Protein AF-A0A2I0NWB6-F1 (afdb_monomer_lite)

Radius of gyration: 17.42 Å; chains: 1; bounding box: 38×35×43 Å

Sequence (141 aa):
KVPERPGAVHPDAQPLDAIILKCLEKNPKQRYQSVVELQKDLATYLKANYSDSLKESIRINDLHRSAYYCGDLVLICMKAGDLTAAYKYAVDLARYPAGDVRAQATELAEQIKLRIEMGAHELPDELVQKAEVVVHQVRVR

Secondary structure (DSSP, 8-state):
-PPPPHHHH-GGGGGGHHHHHHHH-SSGGGS-SSHHHHHHHHHHHHHHHHHHHHHHHHHTT-HHHHHHHHHHHHHHHHHTT-HHHHHHHHHHHTTS--THHHHHHHHHHHHHHHHHHTT-SS--HHHHHHHHHHHHHHH--

pLDDT: mean 92.79, std 5.22, range [65.0, 97.56]

Foldseek 3Di:
DQDDFPCVVPVVCNLCRVLVSLCVPPDPVSHPPDPLSSLLSVLVSLLVVLVVQLVVCVVVVVLLSNLLSLLVQLLSCQSNLVLVSNLVSLVVNLVRDDDPLNVLSVVLSVVSVVCVVVVNSHDDPVSSVSSVVSSVVSNVD

Structure (mmCIF, N/CA/C/O backbone):
data_AF-A0A2I0NWB6-F1
#
_entry.id   AF-A0A2I0NWB6-F1
#
loop_
_atom_site.group_PDB
_atom_site.id
_atom_site.type_symbol
_atom_site.label_atom_id
_atom_site.label_alt_id
_atom_site.label_comp_id
_atom_site.label_asym_id
_atom_site.label_entity_id
_atom_site.label_seq_id
_atom_site.pdbx_PDB_ins_code
_atom_site.Cartn_x
_atom_site.Cartn_y
_atom_site.Cartn_z
_atom_site.occupancy
_atom_site.B_iso_or_equiv
_atom_site.auth_seq_id
_atom_site.auth_comp_id
_atom_site.auth_asym_id
_atom_site.auth_atom_id
_atom_site.pdbx_PDB_model_num
ATOM 1 N N . LYS A 1 1 ? 20.713 -4.937 -28.591 1.00 72.75 1 LYS A N 1
ATOM 2 C CA . LYS A 1 1 ? 21.340 -3.910 -27.724 1.00 72.75 1 LYS A CA 1
ATOM 3 C C . LYS A 1 1 ? 20.775 -4.063 -26.314 1.00 72.75 1 LYS A C 1
ATOM 5 O O . LYS A 1 1 ? 19.556 -4.186 -26.199 1.00 72.75 1 LYS A O 1
ATOM 10 N N . VAL A 1 2 ? 21.639 -4.141 -25.299 1.00 76.56 2 VAL A N 1
ATOM 11 C CA . VAL A 1 2 ? 21.233 -4.150 -23.882 1.00 76.56 2 VAL A CA 1
ATOM 12 C C . VAL A 1 2 ? 20.724 -2.744 -23.542 1.00 76.56 2 VAL A C 1
ATOM 14 O O . VAL A 1 2 ? 21.375 -1.783 -23.961 1.00 76.56 2 VAL A O 1
ATOM 17 N N . PRO A 1 3 ? 19.549 -2.599 -22.907 1.00 82.69 3 PRO A N 1
ATOM 18 C CA . PRO A 1 3 ? 19.068 -1.292 -22.481 1.00 82.69 3 PRO A CA 1
ATOM 19 C C . PRO A 1 3 ? 20.034 -0.680 -21.460 1.00 82.69 3 PRO A C 1
ATOM 21 O O . PRO A 1 3 ? 20.583 -1.380 -20.610 1.00 82.69 3 PRO A O 1
ATOM 24 N N . GLU A 1 4 ? 20.254 0.625 -21.575 1.00 88.38 4 GLU A N 1
ATOM 25 C CA . GLU A 1 4 ? 20.988 1.386 -20.568 1.00 88.38 4 GLU A CA 1
ATOM 26 C C . GLU A 1 4 ? 20.199 1.409 -19.252 1.00 88.38 4 GLU A C 1
ATOM 28 O O . GLU A 1 4 ? 18.968 1.315 -19.254 1.00 88.38 4 GLU A O 1
ATOM 33 N N . ARG A 1 5 ? 20.906 1.490 -18.120 1.00 91.69 5 ARG A N 1
ATOM 34 C CA . ARG A 1 5 ? 20.258 1.551 -16.807 1.00 91.69 5 ARG A CA 1
ATOM 35 C C . ARG A 1 5 ? 19.527 2.888 -16.655 1.00 91.69 5 ARG A C 1
ATOM 37 O O . ARG A 1 5 ? 20.152 3.916 -16.909 1.00 91.69 5 ARG A O 1
ATOM 44 N N . PRO A 1 6 ? 18.262 2.908 -16.203 1.00 90.69 6 PRO A N 1
ATOM 45 C CA . PRO A 1 6 ? 17.535 4.153 -15.958 1.00 90.69 6 PRO A CA 1
ATOM 46 C C . PRO A 1 6 ? 18.304 5.133 -15.068 1.00 90.69 6 PRO A C 1
ATOM 48 O O . PRO A 1 6 ? 18.424 6.298 -15.432 1.00 90.69 6 PRO A O 1
ATOM 51 N N . GLY A 1 7 ? 18.919 4.652 -13.986 1.00 92.56 7 GLY A N 1
ATOM 52 C CA . GLY A 1 7 ? 19.764 5.430 -13.078 1.00 92.56 7 GLY A CA 1
ATOM 53 C C . GLY A 1 7 ? 20.993 6.072 -13.730 1.00 92.56 7 GLY A C 1
ATOM 54 O O . GLY A 1 7 ? 21.485 7.083 -13.240 1.00 92.56 7 GLY A O 1
ATOM 55 N N . ALA A 1 8 ? 21.482 5.523 -14.849 1.00 91.62 8 ALA A N 1
ATOM 56 C CA . ALA A 1 8 ? 22.578 6.122 -15.616 1.00 91.62 8 ALA A CA 1
ATOM 57 C C . ALA A 1 8 ? 22.115 7.317 -16.467 1.00 91.62 8 ALA A C 1
ATOM 59 O O . ALA A 1 8 ? 22.911 8.206 -16.755 1.00 91.62 8 ALA A O 1
ATOM 60 N N . VAL A 1 9 ? 20.831 7.351 -16.840 1.00 90.38 9 VAL A N 1
ATOM 61 C CA . VAL A 1 9 ? 20.213 8.456 -17.589 1.00 90.38 9 VAL A CA 1
ATOM 62 C C . VAL A 1 9 ? 19.627 9.500 -16.634 1.00 90.38 9 VAL A C 1
ATOM 64 O O . VAL A 1 9 ? 19.751 10.699 -16.873 1.00 90.38 9 VAL A O 1
ATOM 67 N N . HIS A 1 10 ? 18.998 9.050 -15.546 1.00 91.31 10 HIS A N 1
ATOM 68 C CA . HIS A 1 10 ? 18.392 9.889 -14.518 1.00 91.31 10 HIS A CA 1
ATOM 69 C C . HIS A 1 10 ? 18.659 9.295 -13.122 1.00 91.31 10 HIS A C 1
ATOM 71 O O . HIS A 1 10 ? 18.040 8.285 -12.781 1.00 91.31 10 HIS A O 1
ATOM 77 N N . PRO A 1 11 ? 19.524 9.906 -12.287 1.00 91.94 11 PRO A N 1
ATOM 78 C CA . PRO A 1 11 ? 19.935 9.340 -10.996 1.00 91.94 11 PRO A CA 1
ATOM 79 C C . PRO A 1 11 ? 18.773 8.949 -10.074 1.00 91.94 11 PRO A C 1
ATOM 81 O O . PRO A 1 11 ? 18.791 7.867 -9.492 1.00 91.94 11 PRO A O 1
ATOM 84 N N . ASP A 1 12 ? 17.709 9.756 -10.019 1.00 88.75 12 ASP A N 1
ATOM 85 C CA . ASP A 1 12 ? 16.546 9.474 -9.158 1.00 88.75 12 ASP A CA 1
ATOM 86 C C . ASP A 1 12 ? 15.762 8.216 -9.573 1.00 88.75 12 ASP A C 1
ATOM 88 O O . ASP A 1 12 ? 14.964 7.694 -8.797 1.00 88.75 12 ASP A O 1
ATOM 92 N N . ALA A 1 13 ? 15.986 7.701 -10.788 1.00 89.69 13 ALA A N 1
ATOM 93 C CA . ALA A 1 13 ? 15.381 6.459 -11.257 1.00 89.69 13 ALA A CA 1
ATOM 94 C C . ALA A 1 13 ? 16.154 5.211 -10.803 1.00 89.69 13 ALA A C 1
ATOM 96 O O . ALA A 1 13 ? 15.635 4.104 -10.943 1.00 89.69 13 ALA A O 1
ATOM 97 N N . GLN A 1 14 ? 17.356 5.362 -10.233 1.00 93.62 14 GLN A N 1
ATOM 98 C CA . GLN A 1 14 ? 18.199 4.242 -9.806 1.00 93.62 14 GLN A CA 1
ATOM 99 C C . GLN A 1 14 ? 17.468 3.222 -8.908 1.00 93.62 14 GLN A C 1
ATOM 101 O O . GLN A 1 14 ? 17.634 2.021 -9.134 1.00 93.62 14 GLN A O 1
ATOM 106 N N . PRO A 1 15 ? 16.619 3.617 -7.935 1.00 92.94 15 PRO A N 1
ATOM 107 C CA . PRO A 1 15 ? 15.867 2.656 -7.123 1.00 92.94 15 PRO A CA 1
ATOM 108 C C . PRO A 1 15 ? 14.917 1.750 -7.924 1.00 92.94 15 PRO A C 1
ATOM 110 O O . PRO A 1 15 ? 14.545 0.677 -7.455 1.00 92.94 15 PRO A O 1
ATOM 113 N N . LEU A 1 16 ? 14.528 2.170 -9.131 1.00 94.62 16 LEU A N 1
ATOM 114 C CA . LEU A 1 16 ? 13.643 1.438 -10.036 1.00 94.62 16 LEU A CA 1
ATOM 115 C C . LEU A 1 16 ? 14.401 0.616 -11.087 1.00 94.62 16 LEU A C 1
ATOM 117 O O . LEU A 1 16 ? 13.758 -0.101 -11.856 1.00 94.62 16 LEU A O 1
ATOM 121 N N . ASP A 1 17 ? 15.738 0.679 -11.128 1.00 94.44 17 ASP A N 1
ATOM 122 C CA . ASP A 1 17 ? 16.560 0.029 -12.156 1.00 94.44 17 ASP A CA 1
ATOM 123 C C . ASP A 1 17 ? 16.203 -1.448 -12.331 1.00 94.44 17 ASP A C 1
ATOM 125 O O . ASP A 1 17 ? 15.975 -1.897 -13.452 1.00 94.44 17 ASP A O 1
ATOM 129 N N . ALA A 1 18 ? 16.110 -2.203 -11.233 1.00 94.88 18 ALA A N 1
ATOM 130 C CA . ALA A 1 18 ? 15.809 -3.631 -11.286 1.00 94.88 18 ALA A CA 1
ATOM 131 C C . ALA A 1 18 ? 14.432 -3.913 -11.913 1.00 94.88 18 ALA A C 1
ATOM 133 O O . ALA A 1 18 ? 14.313 -4.788 -12.772 1.00 94.88 18 ALA A O 1
ATOM 134 N N . ILE A 1 19 ? 13.416 -3.134 -11.530 1.00 96.38 19 ILE A N 1
ATOM 135 C CA . ILE A 1 19 ? 12.040 -3.275 -12.023 1.00 96.38 19 ILE A CA 1
ATOM 136 C C . ILE A 1 19 ? 11.983 -2.932 -13.514 1.00 96.38 19 ILE A C 1
ATOM 138 O O . ILE A 1 19 ? 11.492 -3.715 -14.329 1.00 96.38 19 ILE A O 1
ATOM 142 N N . ILE A 1 20 ? 12.536 -1.779 -13.900 1.00 95.44 20 ILE A N 1
ATOM 143 C CA . ILE A 1 20 ? 12.506 -1.298 -15.285 1.00 95.44 20 ILE A CA 1
ATOM 144 C C . ILE A 1 20 ? 13.319 -2.220 -16.200 1.00 95.44 20 ILE A C 1
ATOM 146 O O . ILE A 1 20 ? 12.852 -2.576 -17.283 1.00 95.44 20 ILE A O 1
ATOM 150 N N . LEU A 1 21 ? 14.507 -2.661 -15.779 1.00 95.00 21 LEU A N 1
ATOM 151 C CA . LEU A 1 21 ? 15.322 -3.582 -16.572 1.00 95.00 21 LEU A CA 1
ATOM 152 C C . LEU A 1 21 ? 14.630 -4.934 -16.757 1.00 95.00 21 LEU A C 1
ATOM 154 O O . LEU A 1 21 ? 14.658 -5.469 -17.864 1.00 95.00 21 LEU A O 1
ATOM 158 N N . LYS A 1 22 ? 13.941 -5.449 -15.732 1.00 96.06 22 LYS A N 1
ATOM 159 C CA . LYS A 1 22 ? 13.145 -6.678 -15.849 1.00 96.06 22 LYS A CA 1
ATOM 160 C C . LYS A 1 22 ? 11.966 -6.520 -16.816 1.00 96.06 22 LYS A C 1
ATOM 162 O O . LYS A 1 22 ? 11.664 -7.453 -17.558 1.00 96.06 22 LYS A O 1
ATOM 167 N N . CYS A 1 23 ? 11.350 -5.339 -16.898 1.00 94.56 23 CYS A N 1
ATOM 168 C CA . CYS A 1 23 ? 10.359 -5.025 -17.938 1.00 94.56 23 CYS A CA 1
ATOM 169 C C . CYS A 1 23 ? 10.973 -4.974 -19.352 1.00 94.56 23 CYS A C 1
ATOM 171 O O . CYS A 1 23 ? 10.352 -5.423 -20.317 1.00 94.56 23 CYS A O 1
ATOM 173 N N . LEU A 1 24 ? 12.188 -4.433 -19.485 1.00 93.81 24 LEU A N 1
ATOM 174 C CA . LEU A 1 24 ? 12.886 -4.247 -20.765 1.00 93.81 24 LEU A CA 1
ATOM 175 C C . LEU A 1 24 ? 13.687 -5.474 -21.236 1.00 93.81 24 LEU A C 1
ATOM 177 O O . LEU A 1 24 ? 14.216 -5.453 -22.358 1.00 93.81 24 LEU A O 1
ATOM 181 N N . GLU A 1 25 ? 13.773 -6.521 -20.409 1.00 94.44 25 GLU A N 1
ATOM 182 C CA . GLU A 1 25 ? 14.508 -7.759 -20.676 1.00 94.44 25 GLU A CA 1
ATOM 183 C C . GLU A 1 25 ? 14.146 -8.312 -22.060 1.00 94.44 25 GLU A C 1
ATOM 185 O O . GLU A 1 25 ? 12.990 -8.310 -22.478 1.00 94.44 25 GLU A O 1
ATOM 190 N N . LYS A 1 26 ? 15.130 -8.741 -22.844 1.00 92.25 26 LYS A N 1
ATOM 191 C CA . LYS A 1 26 ? 14.889 -9.230 -24.205 1.00 92.25 26 LYS A CA 1
ATOM 192 C C . LYS A 1 26 ? 14.308 -10.632 -24.207 1.00 92.25 26 LYS A C 1
ATOM 194 O O . LYS A 1 26 ? 13.495 -10.918 -25.081 1.00 92.25 26 LYS A O 1
ATOM 199 N N . ASN A 1 27 ? 14.677 -11.467 -23.241 1.00 94.25 27 ASN A N 1
ATOM 200 C CA . ASN 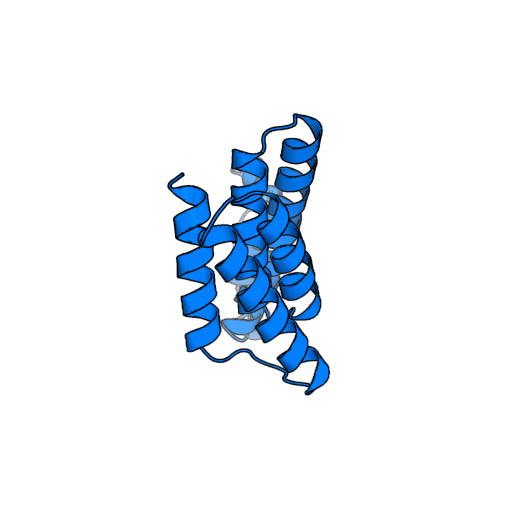A 1 27 ? 14.122 -12.802 -23.091 1.00 94.25 27 ASN A CA 1
ATOM 201 C C . ASN A 1 27 ? 12.757 -12.761 -22.368 1.00 94.25 27 ASN A C 1
ATOM 203 O O . ASN A 1 27 ? 12.715 -12.497 -21.166 1.00 94.25 27 ASN A O 1
ATOM 207 N N . PRO A 1 28 ? 11.629 -13.091 -23.031 1.00 92.81 28 PRO A N 1
ATOM 208 C CA . PRO A 1 28 ? 10.308 -13.047 -22.398 1.00 92.81 28 PRO A CA 1
ATOM 209 C C . PRO A 1 28 ? 10.175 -13.955 -21.166 1.00 92.81 28 PRO A C 1
ATOM 211 O O . PRO A 1 28 ? 9.419 -13.637 -20.254 1.00 92.81 28 PRO A O 1
ATOM 214 N N . LYS A 1 29 ? 10.943 -15.052 -21.099 1.00 95.19 29 LYS A N 1
ATOM 215 C CA . LYS A 1 29 ? 10.946 -15.974 -19.949 1.00 95.19 29 LYS A CA 1
ATOM 216 C C . LYS A 1 29 ? 11.592 -15.383 -18.691 1.00 95.19 29 LYS A C 1
ATOM 218 O O . LYS A 1 29 ? 11.438 -15.946 -17.617 1.00 95.19 29 LYS A O 1
ATOM 223 N N . GLN A 1 30 ? 12.350 -14.296 -18.834 1.00 94.50 30 GLN A N 1
ATOM 224 C CA . GLN A 1 30 ? 13.018 -13.598 -17.731 1.00 94.50 30 GLN A CA 1
ATOM 225 C C . GLN A 1 30 ? 12.309 -12.290 -17.342 1.00 94.50 30 GLN A C 1
ATOM 227 O O . GLN A 1 30 ? 12.671 -11.674 -16.341 1.00 94.50 30 GLN A O 1
ATOM 232 N N . ARG A 1 31 ? 11.286 -11.874 -18.101 1.00 95.38 31 ARG A N 1
ATOM 233 C CA . ARG A 1 31 ? 10.398 -10.768 -17.718 1.00 95.38 31 ARG A CA 1
ATOM 234 C C . ARG A 1 31 ? 9.475 -11.181 -16.574 1.00 95.38 31 ARG A C 1
ATOM 236 O O . ARG A 1 31 ? 9.379 -12.357 -16.229 1.00 95.38 31 ARG A O 1
ATOM 243 N N . TYR A 1 32 ? 8.735 -10.211 -16.049 1.00 97.25 32 TYR A N 1
ATOM 244 C CA . TYR A 1 32 ? 7.545 -10.486 -15.250 1.00 97.25 32 TYR A CA 1
ATOM 245 C C . TYR A 1 32 ? 6.586 -11.412 -16.006 1.00 97.25 32 TYR A C 1
ATOM 247 O O . TYR A 1 32 ? 6.202 -11.121 -17.140 1.00 97.25 32 TYR A O 1
ATOM 255 N N . GLN A 1 33 ? 6.209 -12.522 -15.377 1.00 96.50 33 GLN A N 1
ATOM 256 C CA . GLN A 1 33 ? 5.301 -13.516 -15.958 1.00 96.50 33 GLN A CA 1
ATOM 257 C C . GLN A 1 33 ? 3.828 -13.146 -15.748 1.00 96.50 33 GLN A C 1
ATOM 259 O O . GLN A 1 33 ? 2.940 -13.720 -16.373 1.00 96.50 33 GLN A O 1
ATOM 264 N N . SER A 1 34 ? 3.553 -12.175 -14.875 1.00 95.50 34 SER A N 1
ATOM 265 C CA . SER A 1 34 ? 2.212 -11.650 -14.634 1.00 95.50 34 SER A CA 1
ATOM 266 C C . SER A 1 34 ? 2.257 -10.197 -14.168 1.00 95.50 34 SER A C 1
ATOM 268 O O . SER A 1 34 ? 3.266 -9.726 -13.639 1.00 95.50 34 SER A O 1
ATOM 270 N N . VAL A 1 35 ? 1.126 -9.502 -14.304 1.00 93.38 35 VAL A N 1
ATOM 271 C CA . VAL A 1 35 ? 0.946 -8.155 -13.739 1.00 93.38 35 VAL A CA 1
ATOM 272 C C . VAL A 1 35 ? 1.086 -8.175 -12.214 1.00 93.38 35 VAL A C 1
ATOM 274 O O . VAL A 1 35 ? 1.666 -7.253 -11.652 1.00 93.38 35 VAL A O 1
ATOM 277 N N . VAL A 1 36 ? 0.640 -9.249 -11.555 1.00 91.12 36 VAL A N 1
ATOM 278 C CA . VAL A 1 36 ? 0.739 -9.418 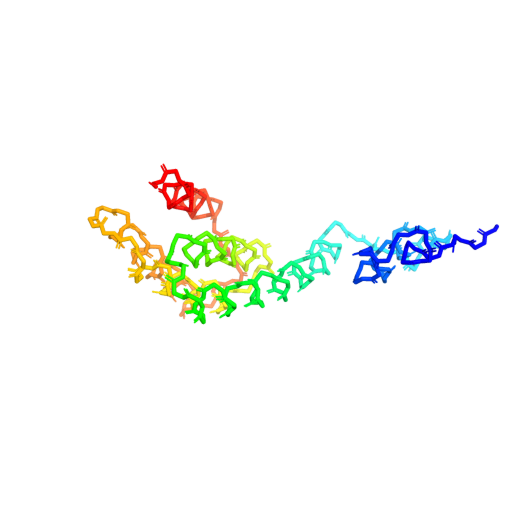-10.095 1.00 91.12 36 VAL A CA 1
ATOM 279 C C . VAL A 1 36 ? 2.195 -9.426 -9.627 1.00 91.12 36 VAL A C 1
ATOM 281 O O . VAL A 1 36 ? 2.521 -8.846 -8.595 1.00 91.12 36 VAL A O 1
ATOM 284 N N . GLU A 1 37 ? 3.096 -10.053 -10.385 1.00 94.31 37 GLU A N 1
ATOM 285 C CA . GLU A 1 37 ? 4.525 -10.073 -10.059 1.00 94.31 37 GLU A CA 1
ATOM 286 C C . GLU A 1 37 ? 5.144 -8.666 -10.138 1.00 94.31 37 GLU A C 1
ATOM 288 O O . GLU A 1 37 ? 5.874 -8.264 -9.235 1.00 94.31 37 GLU A O 1
ATOM 293 N N . LEU A 1 38 ? 4.788 -7.886 -11.165 1.00 95.56 38 LEU A N 1
ATOM 294 C CA . LEU A 1 38 ? 5.208 -6.487 -11.285 1.00 95.56 38 LEU A CA 1
ATOM 295 C C . LEU A 1 38 ? 4.619 -5.619 -10.163 1.00 95.56 38 LEU A C 1
ATOM 297 O O . LEU A 1 38 ? 5.322 -4.799 -9.576 1.00 95.56 38 LEU A O 1
ATOM 301 N N . GLN A 1 39 ? 3.335 -5.803 -9.845 1.00 93.06 39 GLN A N 1
ATOM 302 C CA . GLN A 1 39 ? 2.664 -5.078 -8.765 1.00 93.06 39 GLN A CA 1
ATOM 303 C C . GLN A 1 39 ? 3.333 -5.322 -7.412 1.00 93.06 39 GLN A C 1
ATOM 305 O O . GLN A 1 39 ? 3.467 -4.376 -6.640 1.00 93.06 39 GLN A O 1
ATOM 310 N N . LYS A 1 40 ? 3.793 -6.549 -7.132 1.00 92.25 40 LYS A N 1
ATOM 311 C CA . LYS A 1 40 ? 4.523 -6.870 -5.896 1.00 92.25 40 LYS A CA 1
ATOM 312 C C . LYS A 1 40 ? 5.832 -6.092 -5.788 1.00 92.25 40 LYS A C 1
ATOM 314 O O . LYS A 1 40 ? 6.046 -5.435 -4.773 1.00 92.25 40 LYS A O 1
ATOM 319 N N . ASP A 1 41 ? 6.654 -6.096 -6.835 1.00 95.56 41 ASP A N 1
ATOM 320 C CA . ASP A 1 41 ? 7.929 -5.366 -6.827 1.00 95.56 41 ASP A CA 1
ATOM 321 C C . ASP A 1 41 ? 7.713 -3.847 -6.706 1.00 95.56 41 ASP A C 1
ATOM 323 O O . ASP A 1 41 ? 8.390 -3.174 -5.922 1.00 95.56 41 ASP A O 1
ATOM 327 N N . LEU A 1 42 ? 6.716 -3.302 -7.416 1.00 95.81 42 LEU A N 1
ATOM 328 C CA . LEU A 1 42 ? 6.333 -1.892 -7.293 1.00 95.81 42 LEU A CA 1
ATOM 329 C C . LEU A 1 42 ? 5.826 -1.559 -5.886 1.00 95.81 42 LEU A C 1
ATOM 331 O O . LEU A 1 42 ? 6.205 -0.530 -5.331 1.00 95.81 42 LEU A O 1
ATOM 335 N N . ALA A 1 43 ? 5.003 -2.419 -5.285 1.00 94.56 43 ALA A N 1
ATOM 336 C CA . ALA A 1 43 ? 4.507 -2.223 -3.930 1.00 94.56 43 ALA A CA 1
ATOM 337 C C . ALA A 1 43 ? 5.641 -2.260 -2.900 1.00 94.56 43 ALA A C 1
ATOM 339 O O . ALA A 1 43 ? 5.650 -1.439 -1.986 1.00 94.56 43 ALA A O 1
ATOM 340 N N . THR A 1 44 ? 6.625 -3.153 -3.054 1.00 94.88 44 THR A N 1
ATOM 341 C CA . THR A 1 44 ? 7.823 -3.179 -2.203 1.00 94.88 44 THR A CA 1
ATOM 342 C C . THR A 1 44 ? 8.600 -1.868 -2.298 1.00 94.88 44 THR A C 1
ATOM 344 O O . THR A 1 44 ? 8.926 -1.281 -1.263 1.00 94.88 44 THR A O 1
ATOM 347 N N . TYR A 1 45 ? 8.845 -1.378 -3.516 1.00 95.31 45 TYR A N 1
ATOM 348 C CA . TYR A 1 45 ? 9.518 -0.098 -3.734 1.00 95.31 45 TYR A CA 1
ATOM 349 C C . TYR A 1 45 ? 8.748 1.073 -3.100 1.00 95.31 45 TYR A C 1
ATOM 351 O O . TYR A 1 45 ? 9.306 1.833 -2.305 1.00 95.31 45 TYR A O 1
ATOM 359 N N . LEU A 1 46 ? 7.450 1.191 -3.400 1.00 95.62 46 LEU A N 1
ATOM 360 C CA . LEU A 1 46 ? 6.603 2.267 -2.886 1.00 95.62 46 LEU A CA 1
ATOM 361 C C . LEU A 1 46 ? 6.509 2.221 -1.358 1.00 95.62 46 LEU A C 1
ATOM 363 O O . LEU A 1 46 ? 6.656 3.253 -0.709 1.00 95.62 46 LEU A O 1
ATOM 367 N N . LYS A 1 47 ? 6.340 1.034 -0.765 1.00 95.44 47 LYS A N 1
ATOM 368 C CA . LYS A 1 47 ? 6.284 0.860 0.691 1.00 95.44 47 LYS A CA 1
ATOM 369 C C . LYS A 1 47 ? 7.559 1.359 1.367 1.00 95.44 47 LYS A C 1
ATOM 371 O O . LYS A 1 47 ? 7.455 2.046 2.380 1.00 95.44 47 LYS A O 1
ATOM 376 N N . ALA A 1 48 ? 8.738 1.050 0.825 1.00 94.12 48 ALA A N 1
ATOM 377 C CA . ALA A 1 48 ? 10.005 1.537 1.372 1.00 94.12 48 ALA A CA 1
ATOM 378 C C . ALA A 1 48 ? 10.088 3.073 1.299 1.00 94.12 48 ALA A C 1
ATOM 380 O O . ALA A 1 48 ? 10.246 3.731 2.326 1.00 94.12 48 ALA A O 1
ATOM 381 N N . ASN A 1 49 ? 9.859 3.641 0.112 1.00 94.69 49 ASN A N 1
ATOM 382 C CA . ASN A 1 49 ? 9.956 5.083 -0.124 1.00 94.69 49 ASN A CA 1
ATOM 383 C C . ASN A 1 49 ? 8.969 5.903 0.731 1.00 94.69 49 ASN A C 1
ATOM 385 O O . ASN A 1 49 ? 9.323 6.923 1.326 1.00 94.69 49 ASN A O 1
ATOM 389 N N . TYR A 1 50 ? 7.720 5.443 0.830 1.00 95.88 50 TYR A N 1
ATOM 390 C CA . TYR A 1 50 ? 6.687 6.115 1.618 1.00 95.88 50 TYR A CA 1
ATOM 391 C C . TYR A 1 50 ? 6.897 5.910 3.121 1.00 95.88 50 TYR A C 1
ATOM 393 O O . TYR A 1 50 ? 6.605 6.813 3.899 1.00 95.88 50 TYR A O 1
ATOM 401 N N . SER A 1 51 ? 7.451 4.769 3.549 1.00 95.69 51 SER A N 1
ATOM 402 C CA . SER A 1 51 ? 7.799 4.551 4.961 1.00 95.69 51 SER A CA 1
ATOM 403 C C . SER A 1 51 ? 8.900 5.494 5.429 1.00 95.69 51 SER A C 1
ATOM 405 O O . SER A 1 51 ? 8.833 5.997 6.547 1.00 95.69 51 SER A O 1
ATOM 407 N N . ASP A 1 52 ? 9.904 5.754 4.594 1.00 96.25 52 ASP A N 1
ATOM 408 C CA . ASP A 1 52 ? 10.961 6.706 4.933 1.00 96.25 52 ASP A CA 1
ATOM 409 C C . ASP A 1 52 ? 10.436 8.144 4.935 1.00 96.25 52 ASP A C 1
ATOM 411 O O . ASP A 1 52 ? 10.720 8.903 5.863 1.00 96.25 52 ASP A O 1
ATOM 415 N N . SER A 1 53 ? 9.561 8.477 3.984 1.00 96.44 53 SER A N 1
ATOM 416 C CA . SER A 1 53 ? 8.871 9.770 3.951 1.00 96.44 53 SER A CA 1
ATOM 417 C C . SER A 1 53 ? 7.976 9.994 5.180 1.00 96.44 53 SER A C 1
ATOM 419 O O . SER A 1 53 ? 7.948 11.097 5.725 1.00 96.44 53 SER A O 1
ATOM 421 N N . LEU A 1 54 ? 7.300 8.944 5.666 1.00 96.31 54 LEU A N 1
ATOM 422 C CA . LEU A 1 54 ? 6.517 8.967 6.905 1.00 96.31 54 LEU A CA 1
ATOM 423 C C . LEU A 1 54 ? 7.403 9.173 8.142 1.00 96.31 54 LEU A C 1
ATOM 425 O O . LEU A 1 54 ? 7.071 9.967 9.019 1.00 96.31 54 LEU A O 1
ATOM 429 N N . LYS A 1 55 ? 8.541 8.474 8.240 1.00 96.12 55 LYS A N 1
ATOM 430 C CA . LYS A 1 55 ? 9.473 8.668 9.366 1.00 96.12 55 LYS A CA 1
ATOM 431 C C . LYS A 1 55 ? 9.977 10.106 9.418 1.00 96.12 55 LYS A C 1
ATOM 433 O O . LYS A 1 55 ? 10.018 10.696 10.497 1.00 96.12 55 LYS A O 1
ATOM 438 N N . GLU A 1 56 ? 10.338 10.667 8.267 1.00 97.44 56 GLU A N 1
ATOM 439 C CA . GLU A 1 56 ? 10.816 12.044 8.196 1.00 97.44 56 GLU A CA 1
ATOM 440 C C . GLU A 1 56 ? 9.703 13.040 8.536 1.00 97.44 56 GLU A C 1
ATOM 442 O O . GLU A 1 56 ? 9.934 13.945 9.334 1.00 97.44 56 GLU A O 1
ATOM 447 N N . SER A 1 57 ? 8.475 12.848 8.035 1.00 96.00 57 SER A N 1
ATOM 448 C CA . SER A 1 57 ? 7.348 13.726 8.380 1.00 96.00 57 SER A CA 1
ATOM 449 C C . SER A 1 57 ? 7.023 13.701 9.876 1.00 96.00 57 SER A C 1
ATOM 451 O O . SER A 1 57 ? 6.758 14.752 10.458 1.00 96.00 57 SER A O 1
ATOM 453 N N . ILE A 1 58 ? 7.104 12.530 10.519 1.00 94.62 58 ILE A N 1
ATOM 454 C CA . ILE A 1 58 ? 6.951 12.391 11.975 1.00 94.62 58 ILE A CA 1
ATOM 455 C C . ILE A 1 58 ? 8.065 13.150 12.701 1.00 94.62 58 ILE A C 1
ATOM 457 O O . ILE A 1 58 ? 7.793 13.881 13.651 1.00 94.62 58 ILE A O 1
ATOM 461 N N . ARG A 1 59 ? 9.316 13.012 12.247 1.00 96.62 59 ARG A N 1
ATOM 462 C CA . ARG A 1 59 ? 10.478 13.674 12.853 1.00 96.62 59 ARG A CA 1
ATOM 463 C C . ARG A 1 59 ? 10.363 15.198 12.826 1.00 96.62 59 ARG A C 1
ATOM 465 O O . ARG A 1 59 ? 10.722 15.841 13.808 1.00 96.62 59 ARG A O 1
ATOM 472 N N . ILE A 1 60 ? 9.859 15.767 11.732 1.00 96.75 60 ILE A N 1
ATOM 473 C CA . ILE A 1 60 ? 9.641 17.217 11.601 1.00 96.75 60 ILE A CA 1
ATOM 474 C C . ILE A 1 60 ? 8.272 17.677 12.134 1.00 96.75 60 ILE A C 1
ATOM 476 O O . ILE A 1 60 ? 7.933 18.850 12.004 1.00 96.75 60 ILE A O 1
ATOM 480 N N . ASN A 1 61 ? 7.495 16.771 12.740 1.00 93.75 61 ASN A N 1
ATOM 481 C CA . ASN A 1 61 ? 6.154 17.010 13.281 1.00 93.75 61 ASN A CA 1
ATOM 482 C C . ASN A 1 61 ? 5.141 17.564 12.254 1.00 93.75 61 ASN A C 1
ATOM 484 O O . ASN A 1 61 ? 4.227 18.315 12.599 1.00 93.75 61 ASN A O 1
ATOM 488 N N . ASP A 1 62 ? 5.281 17.179 10.984 1.00 94.62 62 ASP A N 1
ATOM 489 C CA . ASP A 1 62 ? 4.316 17.494 9.931 1.00 94.62 62 ASP A CA 1
ATOM 490 C C . ASP A 1 62 ? 3.203 16.438 9.940 1.00 94.62 62 ASP A C 1
ATOM 492 O O . ASP A 1 62 ? 3.298 15.371 9.321 1.00 94.62 62 ASP A O 1
ATOM 496 N N . LEU A 1 63 ? 2.150 16.718 10.711 1.00 91.81 63 LEU A N 1
ATOM 497 C CA . LEU A 1 63 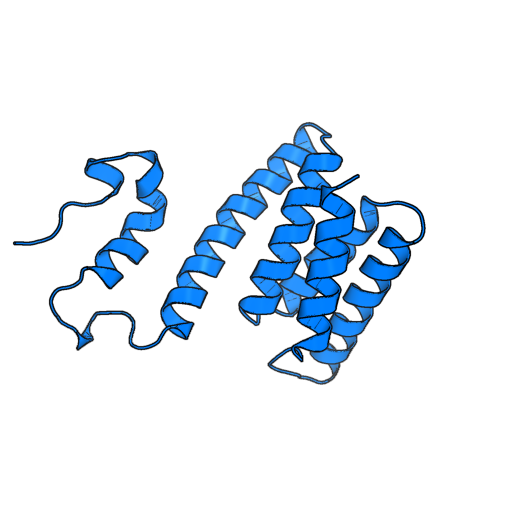? 1.025 15.800 10.901 1.00 91.81 63 LEU A CA 1
ATOM 498 C C . LEU A 1 63 ? 0.243 15.557 9.609 1.00 91.81 63 LEU A C 1
ATOM 500 O O . LEU A 1 63 ? -0.207 14.435 9.384 1.00 91.81 63 LEU A O 1
ATOM 504 N N . HIS A 1 64 ? 0.116 16.570 8.749 1.00 91.50 64 HIS A N 1
ATOM 505 C CA . HIS A 1 64 ? -0.596 16.440 7.482 1.00 91.50 64 HIS A CA 1
ATOM 506 C C . HIS A 1 64 ? 0.163 15.510 6.527 1.00 91.50 64 HIS A C 1
ATOM 508 O O . HIS A 1 64 ? -0.409 14.546 6.016 1.00 91.50 64 HIS A O 1
ATOM 514 N N . ARG A 1 65 ? 1.480 15.709 6.351 1.00 93.94 65 ARG A N 1
ATOM 515 C CA . ARG A 1 65 ? 2.311 14.775 5.566 1.00 93.94 65 ARG A CA 1
ATOM 516 C C . ARG A 1 65 ? 2.351 13.381 6.176 1.00 93.94 65 ARG A C 1
ATOM 518 O O . ARG A 1 65 ? 2.338 12.398 5.441 1.00 93.94 65 ARG A O 1
ATOM 525 N N . SER A 1 66 ? 2.362 13.282 7.502 1.00 95.00 66 SER A N 1
ATOM 526 C CA . SER A 1 66 ? 2.329 11.983 8.175 1.00 95.00 66 SER A CA 1
ATOM 527 C C . SER A 1 66 ? 1.032 11.234 7.878 1.00 95.00 66 SER A C 1
ATOM 529 O O . SER A 1 66 ? 1.073 10.066 7.501 1.00 95.00 66 SER A O 1
ATOM 531 N N . ALA A 1 67 ? -0.113 11.914 7.949 1.00 93.75 67 ALA A N 1
ATOM 532 C CA . ALA A 1 67 ? -1.402 11.333 7.598 1.00 93.75 67 ALA A CA 1
ATOM 533 C C . ALA A 1 67 ? -1.470 10.943 6.109 1.00 93.75 67 ALA A C 1
ATOM 535 O O . ALA A 1 67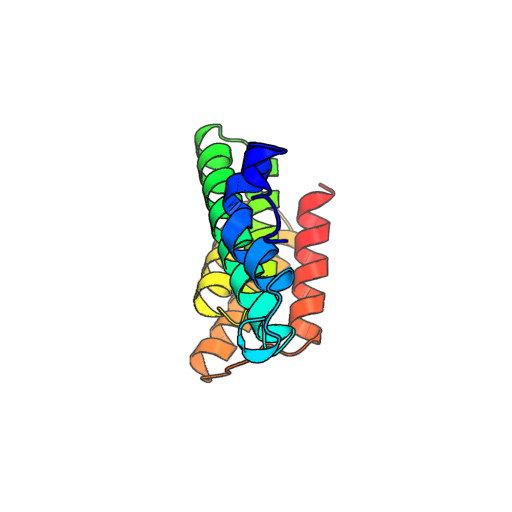 ? -1.947 9.857 5.779 1.00 93.75 67 ALA A O 1
ATOM 536 N N . TYR A 1 68 ? -0.917 11.781 5.222 1.00 94.31 68 TYR A N 1
ATOM 537 C CA . TYR A 1 68 ? -0.803 11.510 3.787 1.00 94.31 68 TYR A CA 1
ATOM 538 C C . TYR A 1 68 ? -0.035 10.208 3.506 1.00 94.31 68 TYR A C 1
ATOM 540 O O . TYR A 1 68 ? -0.583 9.286 2.897 1.00 94.31 68 TYR A O 1
ATOM 548 N N . TYR A 1 69 ? 1.210 10.101 3.987 1.00 96.06 69 TYR A N 1
ATOM 549 C CA . TYR A 1 69 ? 2.051 8.928 3.730 1.00 96.06 69 TYR A CA 1
ATOM 550 C C . TYR A 1 69 ? 1.511 7.677 4.419 1.00 96.06 69 TYR A C 1
ATOM 552 O O . TYR A 1 69 ? 1.561 6.591 3.846 1.00 96.06 69 TYR A O 1
ATOM 560 N N . CYS A 1 70 ? 0.947 7.822 5.619 1.00 95.94 70 CYS A N 1
ATOM 561 C CA . CYS A 1 70 ? 0.296 6.724 6.320 1.00 95.94 70 CYS A CA 1
ATOM 562 C C . CYS A 1 70 ? -0.902 6.180 5.522 1.00 95.94 70 CYS A C 1
ATOM 564 O O . CYS A 1 70 ? -1.021 4.968 5.348 1.00 95.94 70 CYS A O 1
ATOM 566 N N . GLY A 1 71 ? -1.735 7.059 4.954 1.00 95.94 71 GLY A N 1
ATOM 567 C CA . GLY A 1 71 ? -2.858 6.664 4.104 1.00 95.94 71 GLY A CA 1
ATOM 568 C C . GLY A 1 71 ? -2.430 5.934 2.828 1.00 95.94 71 GLY A C 1
ATOM 569 O O . GLY A 1 71 ? -3.002 4.899 2.489 1.00 95.94 71 GLY A O 1
ATOM 570 N N . ASP A 1 72 ? -1.385 6.408 2.144 1.00 96.00 72 ASP A N 1
ATOM 571 C CA . ASP A 1 72 ? -0.824 5.684 0.993 1.00 96.00 72 ASP A CA 1
ATOM 572 C C . ASP A 1 72 ? -0.296 4.300 1.378 1.00 96.00 72 ASP A C 1
ATOM 574 O O . ASP A 1 72 ? -0.539 3.322 0.670 1.00 96.00 72 ASP A O 1
ATOM 578 N N . LEU A 1 73 ? 0.378 4.187 2.524 1.00 97.44 73 LEU A N 1
ATOM 579 C CA . LEU A 1 73 ? 0.901 2.912 3.009 1.00 97.44 73 LEU A CA 1
ATOM 580 C C . LEU A 1 73 ? -0.209 1.904 3.332 1.00 97.44 73 LEU A C 1
ATOM 582 O O . LEU A 1 73 ? -0.021 0.715 3.065 1.00 97.44 73 LEU A O 1
ATOM 586 N N . VAL A 1 74 ? -1.371 2.355 3.824 1.00 97.06 74 VAL A N 1
ATOM 587 C CA . VAL A 1 74 ? -2.566 1.502 3.963 1.00 97.06 74 VAL A CA 1
ATOM 588 C C . VAL A 1 74 ? -2.952 0.915 2.605 1.00 97.06 74 VAL A C 1
ATOM 590 O O . VAL A 1 74 ? -3.006 -0.307 2.463 1.00 97.06 74 VAL A O 1
ATOM 593 N N . LEU A 1 75 ? -3.151 1.761 1.590 1.00 96.38 75 LEU A N 1
ATOM 594 C CA . LEU A 1 75 ? -3.596 1.320 0.263 1.00 96.38 75 LEU A CA 1
ATOM 595 C C . LEU A 1 75 ? -2.575 0.416 -0.431 1.00 96.38 75 LEU A C 1
ATOM 597 O O . LEU A 1 75 ? -2.956 -0.609 -0.997 1.00 96.38 75 LEU A O 1
ATOM 601 N N . ILE A 1 76 ? -1.286 0.763 -0.367 1.00 95.94 76 ILE A N 1
ATOM 602 C CA . ILE A 1 76 ? -0.200 -0.044 -0.937 1.00 95.94 76 ILE A CA 1
ATOM 603 C C . ILE A 1 76 ? -0.207 -1.442 -0.314 1.00 95.94 76 ILE A C 1
ATOM 605 O O . ILE A 1 76 ? -0.171 -2.433 -1.039 1.00 95.94 76 ILE A O 1
ATOM 609 N N . CYS A 1 77 ? -0.296 -1.540 1.016 1.00 94.94 77 CYS A N 1
ATOM 610 C CA . CYS A 1 77 ? -0.266 -2.833 1.698 1.00 94.94 77 CYS A CA 1
ATOM 611 C C . CYS A 1 77 ? -1.532 -3.658 1.432 1.00 94.94 77 CYS A C 1
ATOM 613 O O . CYS A 1 77 ? -1.423 -4.859 1.195 1.00 94.94 77 CYS A O 1
ATOM 615 N N . MET A 1 78 ? -2.713 -3.027 1.396 1.00 93.88 78 MET A N 1
ATOM 616 C CA . MET A 1 78 ? -3.966 -3.707 1.043 1.00 93.88 78 MET A CA 1
ATOM 617 C C . MET A 1 78 ? -3.902 -4.296 -0.370 1.00 93.88 78 MET A C 1
ATOM 619 O O . MET A 1 78 ? -4.184 -5.477 -0.553 1.00 93.88 78 MET A O 1
ATOM 623 N N . LYS A 1 79 ? -3.471 -3.501 -1.359 1.00 91.44 79 LYS A N 1
ATOM 624 C CA . LYS A 1 79 ? -3.374 -3.927 -2.767 1.00 91.44 79 LYS A CA 1
ATOM 625 C C . LYS A 1 79 ? -2.255 -4.945 -3.009 1.00 91.44 79 LYS A C 1
ATOM 627 O O . LYS A 1 79 ? -2.332 -5.719 -3.955 1.00 91.44 79 LYS A O 1
ATOM 632 N N . ALA A 1 80 ? -1.232 -4.964 -2.155 1.00 90.50 80 ALA A N 1
ATOM 633 C CA . ALA A 1 80 ? -0.160 -5.957 -2.193 1.00 90.50 80 ALA A CA 1
ATOM 634 C C . ALA A 1 80 ? -0.506 -7.275 -1.472 1.00 90.50 80 ALA A C 1
ATOM 636 O O . ALA A 1 80 ? 0.285 -8.218 -1.534 1.00 90.50 80 ALA A O 1
ATOM 637 N N . GLY A 1 81 ? -1.644 -7.342 -0.770 1.00 89.88 81 GLY A N 1
ATOM 638 C CA . GLY A 1 81 ? -2.026 -8.488 0.063 1.00 89.88 81 GLY A CA 1
ATOM 639 C C . GLY A 1 81 ? -1.275 -8.579 1.400 1.00 89.88 81 GLY A C 1
ATOM 640 O O . GLY A 1 81 ? -1.395 -9.574 2.110 1.00 89.88 81 GLY A O 1
ATOM 641 N N . ASP A 1 82 ? -0.514 -7.552 1.789 1.00 92.31 82 ASP A N 1
ATOM 642 C CA . ASP A 1 82 ? 0.167 -7.488 3.088 1.00 92.31 82 ASP A CA 1
ATOM 643 C C . ASP A 1 82 ? -0.800 -6.971 4.163 1.00 92.31 82 ASP A C 1
ATOM 645 O O . ASP A 1 82 ? -0.727 -5.824 4.617 1.00 92.31 82 ASP A O 1
ATOM 649 N N . LEU A 1 83 ? -1.748 -7.829 4.558 1.00 93.19 83 LEU A N 1
ATOM 650 C CA . LEU A 1 83 ? -2.821 -7.463 5.490 1.00 93.19 83 LEU A CA 1
ATOM 651 C C . LEU A 1 83 ? -2.279 -7.028 6.855 1.00 93.19 83 LEU A C 1
ATOM 653 O O . LEU A 1 83 ? -2.804 -6.102 7.470 1.00 93.19 83 LEU A O 1
ATOM 657 N N . THR A 1 84 ? -1.190 -7.653 7.307 1.00 94.62 84 THR A N 1
ATOM 658 C CA . THR A 1 84 ? -0.549 -7.312 8.583 1.00 94.62 84 THR A CA 1
ATOM 659 C C . THR A 1 84 ? -0.008 -5.886 8.564 1.00 94.62 84 THR A C 1
ATOM 661 O O . THR A 1 84 ? -0.211 -5.140 9.524 1.00 94.62 84 THR A O 1
ATOM 664 N N . ALA A 1 85 ? 0.683 -5.483 7.494 1.00 95.50 85 ALA A N 1
ATOM 665 C CA . ALA A 1 85 ? 1.149 -4.108 7.373 1.00 95.50 85 ALA A CA 1
ATOM 666 C C . ALA A 1 85 ? -0.013 -3.131 7.156 1.00 95.50 85 ALA A C 1
ATOM 668 O O . ALA A 1 85 ? -0.022 -2.072 7.781 1.00 95.50 85 ALA A O 1
ATOM 669 N N . ALA A 1 86 ? -1.017 -3.503 6.355 1.00 96.31 86 ALA A N 1
ATOM 670 C CA . ALA A 1 86 ? -2.214 -2.689 6.144 1.00 96.31 86 ALA A CA 1
ATOM 671 C C . ALA A 1 86 ? -2.923 -2.368 7.468 1.00 96.31 86 ALA A C 1
ATOM 673 O O . ALA A 1 86 ? -3.243 -1.211 7.727 1.00 96.31 86 ALA A O 1
ATOM 674 N N . TYR A 1 87 ? -3.091 -3.367 8.339 1.00 96.94 87 TYR A N 1
ATOM 675 C CA . TYR A 1 87 ? -3.648 -3.180 9.678 1.00 96.94 87 TYR A CA 1
ATOM 676 C C . TYR A 1 87 ? -2.816 -2.205 10.519 1.00 96.94 87 TYR A C 1
ATOM 678 O O . TYR A 1 87 ? -3.370 -1.268 11.091 1.00 96.94 87 TYR A O 1
ATOM 686 N N . LYS A 1 88 ? -1.488 -2.387 10.575 1.00 97.25 88 LYS A N 1
ATOM 687 C CA . LYS A 1 88 ? -0.595 -1.505 11.349 1.00 97.25 88 LYS A CA 1
ATOM 688 C C . LYS A 1 88 ? -0.727 -0.049 10.907 1.00 97.25 88 LYS A C 1
ATOM 690 O O . LYS A 1 88 ? -0.951 0.820 11.745 1.00 97.25 88 LYS A O 1
ATOM 695 N N . TYR A 1 89 ? -0.665 0.202 9.600 1.00 97.56 89 TYR A N 1
ATOM 696 C CA . TYR A 1 89 ? -0.813 1.557 9.078 1.00 97.56 89 TYR A CA 1
ATOM 697 C C . TYR A 1 89 ? -2.231 2.104 9.256 1.00 97.56 89 TYR A C 1
ATOM 699 O O . TYR A 1 89 ? -2.371 3.291 9.502 1.00 97.56 89 TYR A O 1
ATOM 707 N N . ALA A 1 90 ? -3.283 1.282 9.211 1.00 96.81 90 ALA A N 1
ATOM 708 C CA . ALA A 1 90 ? -4.646 1.755 9.468 1.00 96.81 90 ALA A CA 1
ATOM 709 C C . ALA A 1 90 ? -4.831 2.204 10.930 1.00 96.81 90 ALA A C 1
ATOM 711 O O . ALA A 1 90 ? -5.451 3.235 11.194 1.00 96.81 90 ALA A O 1
ATOM 712 N N . VAL A 1 91 ? -4.231 1.476 11.880 1.00 96.88 91 VAL A N 1
ATOM 713 C CA . VAL A 1 91 ? -4.193 1.872 13.299 1.00 96.88 91 VAL A CA 1
ATOM 714 C C . VAL A 1 91 ? -3.427 3.180 13.489 1.00 96.88 91 VAL A C 1
ATOM 716 O O . VAL A 1 91 ? -3.876 4.052 14.235 1.00 96.88 91 VAL A O 1
ATOM 719 N N . ASP A 1 92 ? -2.281 3.332 12.825 1.00 95.12 92 ASP A N 1
ATOM 720 C CA . ASP A 1 92 ? -1.505 4.571 12.888 1.00 95.12 92 ASP A CA 1
ATOM 721 C C . ASP A 1 92 ? -2.257 5.736 12.230 1.00 95.12 92 ASP A C 1
ATOM 723 O O . ASP A 1 92 ? -2.293 6.834 12.787 1.00 95.12 92 ASP A O 1
ATOM 727 N N . LEU A 1 93 ? -2.947 5.487 11.113 1.00 94.69 93 LEU A N 1
ATOM 728 C CA . LEU A 1 93 ? -3.737 6.482 10.395 1.00 94.69 93 LEU A CA 1
ATOM 729 C C . LEU A 1 93 ? -4.815 7.084 11.293 1.00 94.69 93 LEU A C 1
ATOM 731 O O . LEU A 1 93 ? -4.983 8.298 11.288 1.00 94.69 93 LEU A O 1
ATOM 735 N N . ALA A 1 94 ? -5.486 6.277 12.121 1.00 94.56 94 ALA A N 1
ATOM 736 C CA . ALA A 1 94 ? -6.513 6.735 13.062 1.00 94.56 94 ALA A CA 1
ATOM 737 C C . ALA A 1 94 ? -5.991 7.714 14.140 1.00 94.56 94 ALA A C 1
ATOM 739 O O . ALA A 1 94 ? -6.774 8.341 14.863 1.00 94.56 94 ALA A O 1
ATOM 740 N N . ARG A 1 95 ? -4.670 7.887 14.268 1.00 91.88 95 ARG A N 1
ATOM 741 C CA . ARG A 1 95 ? -4.075 8.830 15.224 1.00 91.88 95 ARG A CA 1
ATOM 742 C C . ARG A 1 95 ? -4.061 10.269 14.721 1.00 91.88 95 ARG A C 1
ATOM 744 O O . ARG A 1 95 ? -4.081 11.162 15.563 1.00 91.88 95 ARG A O 1
ATOM 751 N N . TYR A 1 96 ? -4.058 10.489 13.406 1.00 86.56 96 TYR A N 1
ATOM 752 C CA . TYR A 1 96 ? -3.932 11.826 12.814 1.00 86.56 96 TYR A CA 1
ATOM 753 C C . TYR A 1 96 ? -5.254 12.605 12.688 1.00 86.56 96 TYR A C 1
ATOM 755 O O . TYR A 1 96 ? -5.296 13.760 13.113 1.00 86.56 96 TYR A O 1
ATOM 763 N N . PRO A 1 97 ? -6.340 12.048 12.116 1.00 80.50 97 PRO A N 1
ATOM 764 C CA . PRO A 1 97 ? -7.575 12.787 11.920 1.00 80.50 97 PRO A CA 1
ATOM 765 C C . PRO A 1 97 ? -8.393 12.883 13.216 1.00 80.50 97 PRO A C 1
ATOM 767 O O . PRO A 1 97 ? -8.248 12.089 14.146 1.00 80.50 97 PRO A O 1
ATOM 770 N N . ALA A 1 98 ? -9.316 13.845 13.241 1.00 79.50 98 ALA A N 1
ATOM 771 C CA . ALA A 1 98 ? -10.325 14.013 14.288 1.00 79.50 98 ALA A CA 1
ATOM 772 C C . ALA A 1 98 ? -11.752 13.861 13.732 1.00 79.50 98 ALA A C 1
ATOM 774 O O . ALA A 1 98 ? -11.988 14.060 12.533 1.00 79.50 98 ALA A O 1
ATOM 775 N N . GLY A 1 99 ? -12.703 13.551 14.617 1.00 87.38 99 GLY A N 1
ATOM 776 C CA . GLY A 1 99 ? -14.116 13.374 14.271 1.00 87.38 99 GLY A CA 1
ATOM 777 C C . GLY A 1 99 ? -14.362 12.125 13.423 1.00 87.38 99 GLY A C 1
ATOM 778 O O . GLY A 1 99 ? -13.718 11.097 13.625 1.00 87.38 99 GLY A O 1
ATOM 779 N N . ASP A 1 100 ? -15.263 12.231 12.450 1.00 89.00 100 ASP A N 1
ATOM 780 C CA . ASP A 1 100 ? -15.769 11.087 11.678 1.00 89.00 100 ASP A CA 1
ATOM 781 C C . ASP A 1 100 ? -14.679 10.317 10.925 1.00 89.00 100 ASP A C 1
ATOM 783 O O . ASP A 1 100 ? -14.697 9.090 10.888 1.00 89.00 100 ASP A O 1
ATOM 787 N N . VAL A 1 101 ? -13.669 11.012 10.395 1.00 89.50 101 VAL A N 1
ATOM 788 C CA . VAL A 1 101 ? -12.559 10.373 9.664 1.00 89.50 101 VAL A CA 1
ATOM 789 C C . VAL A 1 101 ? -11.730 9.471 10.588 1.00 89.50 101 VAL A C 1
ATOM 791 O O . VAL A 1 101 ? -11.258 8.420 10.161 1.00 89.50 101 VAL A O 1
ATOM 794 N N . ARG A 1 102 ? -11.604 9.820 11.879 1.00 93.38 102 ARG A N 1
ATOM 795 C CA . ARG A 1 102 ? -10.973 8.939 12.875 1.00 93.38 102 ARG A CA 1
ATOM 796 C C . ARG A 1 102 ? -11.800 7.682 13.090 1.00 93.38 102 ARG A C 1
ATOM 798 O O . ARG A 1 102 ? -11.235 6.596 13.097 1.00 93.38 102 ARG A O 1
ATOM 805 N N . ALA A 1 103 ? -13.113 7.828 13.264 1.00 93.69 103 ALA A N 1
ATOM 806 C CA . ALA A 1 103 ? -14.003 6.689 13.459 1.00 93.69 103 ALA A CA 1
ATOM 807 C C . ALA A 1 103 ? -13.944 5.732 12.257 1.00 93.69 103 ALA A C 1
ATOM 809 O O . ALA A 1 103 ? -13.788 4.530 12.444 1.00 93.69 103 ALA A O 1
ATOM 810 N N . GLN A 1 104 ? -13.951 6.270 11.034 1.00 94.31 104 GLN A N 1
ATOM 811 C CA . GLN A 1 104 ? -13.838 5.471 9.813 1.00 94.31 104 GLN A CA 1
ATOM 812 C C . GLN A 1 104 ? -12.476 4.775 9.675 1.00 94.31 104 GLN A C 1
ATOM 814 O O . GLN A 1 104 ? -12.428 3.619 9.258 1.00 94.31 104 GLN A O 1
ATOM 819 N N . ALA A 1 105 ? -11.371 5.437 10.040 1.00 94.88 105 ALA A N 1
ATOM 820 C CA . ALA A 1 105 ? -10.042 4.823 10.037 1.00 94.88 105 ALA A CA 1
ATOM 821 C C . ALA A 1 105 ? -9.916 3.700 11.084 1.00 94.88 105 ALA A C 1
ATOM 823 O O . ALA A 1 105 ? -9.357 2.643 10.789 1.00 94.88 105 ALA A O 1
ATOM 824 N N . THR A 1 106 ? -10.478 3.891 12.282 1.00 96.38 106 THR A N 1
ATOM 825 C CA . THR A 1 106 ? -10.541 2.848 13.319 1.00 96.38 106 THR A CA 1
ATOM 826 C C . THR A 1 106 ? -11.369 1.656 12.849 1.00 96.38 106 THR A C 1
ATOM 828 O O . THR A 1 106 ? -10.913 0.519 12.937 1.00 96.38 106 THR A O 1
ATOM 831 N N . GLU A 1 107 ? -12.550 1.908 12.283 1.00 96.56 107 GLU A N 1
ATOM 832 C CA . GLU A 1 107 ? -13.418 0.853 11.759 1.00 96.56 107 GLU A CA 1
ATOM 833 C C . GLU A 1 107 ? -12.736 0.086 10.613 1.00 96.56 107 GLU A C 1
ATOM 835 O O . GLU A 1 107 ? -12.801 -1.140 10.549 1.00 96.56 107 GLU A O 1
ATOM 840 N N . LEU A 1 108 ? -12.024 0.787 9.723 1.00 96.62 108 LEU A N 1
ATOM 841 C CA . LEU A 1 108 ? -11.213 0.156 8.682 1.00 96.62 108 LEU A CA 1
ATOM 842 C C . LEU A 1 108 ? -10.159 -0.783 9.290 1.00 96.62 108 LEU A C 1
ATOM 844 O O . LEU A 1 108 ? -10.021 -1.920 8.836 1.00 96.62 108 LEU A O 1
ATOM 848 N N . ALA A 1 109 ? -9.444 -0.343 10.330 1.00 97.00 109 ALA A N 1
ATOM 849 C CA . ALA A 1 109 ? -8.448 -1.168 11.009 1.00 97.00 109 ALA A CA 1
ATOM 850 C C . ALA A 1 109 ? -9.069 -2.431 11.632 1.00 97.00 109 ALA A C 1
ATOM 852 O O . ALA A 1 109 ? -8.522 -3.524 11.479 1.00 97.00 109 ALA A O 1
ATOM 853 N N . GLU A 1 110 ? -10.229 -2.312 12.279 1.00 96.94 110 GLU A N 1
ATOM 854 C CA . GLU A 1 110 ? -10.966 -3.448 12.851 1.00 96.94 110 GLU A CA 1
ATOM 855 C C . GLU A 1 110 ? -11.406 -4.448 11.776 1.00 96.94 110 GLU A C 1
ATOM 857 O O . GLU A 1 110 ? -11.217 -5.657 11.928 1.00 96.94 110 GLU A O 1
ATOM 862 N N . GLN A 1 111 ? -11.922 -3.957 10.647 1.00 95.81 111 GLN A N 1
ATOM 863 C CA . GLN A 1 111 ? -12.345 -4.799 9.529 1.00 95.81 111 GLN A CA 1
ATOM 864 C C . GLN A 1 111 ? -11.176 -5.540 8.860 1.00 95.81 111 GLN A C 1
ATOM 866 O O . GLN A 1 111 ? -11.360 -6.665 8.380 1.00 95.81 111 GLN A O 1
ATOM 871 N N . ILE A 1 112 ? -9.980 -4.941 8.817 1.00 95.38 112 ILE A N 1
ATOM 872 C CA . ILE A 1 112 ? -8.759 -5.624 8.360 1.00 95.38 112 ILE A CA 1
ATOM 873 C C . ILE A 1 112 ? -8.334 -6.672 9.396 1.00 95.38 112 ILE A C 1
ATOM 875 O O . ILE A 1 112 ? -8.061 -7.814 9.030 1.00 95.38 112 ILE A O 1
ATOM 879 N N . LYS A 1 113 ? -8.324 -6.318 10.688 1.00 96.31 113 LYS A N 1
ATOM 880 C CA . LYS A 1 113 ? -7.944 -7.220 11.784 1.00 96.31 113 LYS A CA 1
ATOM 881 C C . LYS A 1 113 ? -8.788 -8.494 11.802 1.00 96.31 113 LYS A C 1
ATOM 883 O O . LYS A 1 113 ? -8.224 -9.584 11.828 1.00 96.31 113 LYS A O 1
ATOM 888 N N . LEU A 1 114 ? -10.111 -8.358 11.710 1.00 94.12 114 LEU A N 1
ATOM 889 C CA . LEU A 1 114 ? -11.036 -9.493 11.676 1.00 94.12 114 LEU A CA 1
ATOM 890 C C . LEU A 1 114 ? -10.687 -10.470 10.543 1.00 94.12 114 LEU A C 1
ATOM 892 O O . LEU A 1 114 ? -10.697 -11.682 10.726 1.00 94.12 114 LEU A O 1
ATOM 896 N N . ARG A 1 115 ? -10.322 -9.949 9.369 1.00 92.00 115 ARG A N 1
ATOM 897 C CA . ARG A 1 115 ? -9.944 -10.770 8.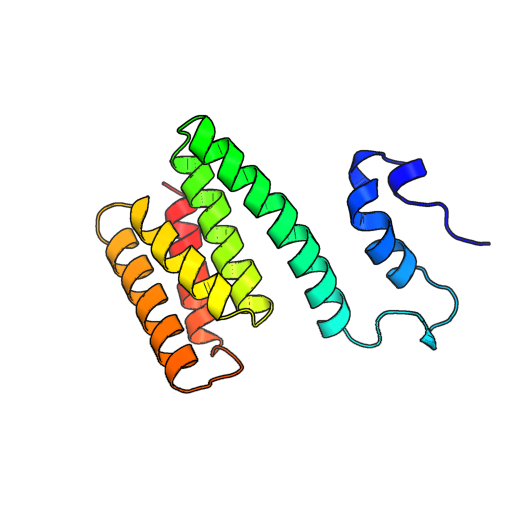211 1.00 92.00 115 ARG A CA 1
ATOM 898 C C . ARG A 1 115 ? -8.620 -11.496 8.412 1.00 92.00 115 ARG A C 1
ATOM 900 O O . ARG A 1 115 ? -8.518 -12.658 8.026 1.00 92.00 115 ARG A O 1
ATOM 907 N N . ILE A 1 116 ? -7.642 -10.845 9.043 1.00 92.75 116 ILE A N 1
ATOM 908 C CA . ILE A 1 116 ? -6.386 -11.499 9.440 1.00 92.75 116 ILE A CA 1
ATOM 909 C C . ILE A 1 116 ? -6.686 -12.664 10.390 1.00 92.75 116 ILE A C 1
ATOM 911 O O . ILE A 1 116 ? -6.182 -13.764 10.183 1.00 92.75 116 ILE A O 1
ATOM 915 N N . GLU A 1 117 ? -7.530 -12.442 11.400 1.00 93.56 117 GLU A N 1
ATOM 916 C CA . GLU A 1 117 ? -7.910 -13.466 12.386 1.00 93.56 117 GLU A CA 1
ATOM 917 C C . GLU A 1 117 ? -8.667 -14.641 11.749 1.00 93.56 117 GLU A C 1
ATOM 919 O O . GLU A 1 117 ? -8.479 -15.788 12.146 1.00 93.56 117 GLU A O 1
ATOM 924 N N . MET A 1 118 ? -9.467 -14.374 10.716 1.00 91.31 118 MET A N 1
ATOM 925 C CA . MET A 1 118 ? -10.153 -15.397 9.921 1.00 91.31 118 MET A CA 1
ATOM 926 C C . MET A 1 118 ? -9.240 -16.128 8.920 1.00 91.31 118 MET A C 1
ATOM 928 O O . MET A 1 118 ? -9.706 -17.035 8.232 1.00 91.31 118 MET A O 1
ATOM 932 N N . GLY A 1 119 ? -7.964 -15.744 8.794 1.00 87.19 119 GLY A N 1
ATOM 933 C CA . GLY A 1 119 ? -7.041 -16.329 7.816 1.00 87.19 119 GLY A CA 1
ATOM 934 C C . GLY A 1 119 ? -7.380 -15.977 6.362 1.00 87.19 119 GLY A C 1
ATOM 935 O O . GLY A 1 119 ? -7.053 -16.735 5.445 1.00 87.19 119 GLY A O 1
ATOM 936 N N . ALA A 1 120 ? -8.059 -14.850 6.130 1.00 83.88 120 ALA A N 1
ATOM 937 C CA . ALA A 1 120 ? -8.326 -14.371 4.782 1.00 83.88 120 ALA A CA 1
ATOM 938 C C . ALA A 1 120 ? -7.010 -13.988 4.092 1.00 83.88 120 ALA A C 1
ATOM 940 O O . ALA A 1 120 ? -6.155 -13.325 4.677 1.00 83.88 120 ALA A O 1
ATOM 941 N N . HIS A 1 121 ? -6.861 -14.404 2.837 1.00 70.75 121 HIS A N 1
ATOM 942 C CA . HIS A 1 121 ? -5.665 -14.116 2.043 1.00 70.75 121 HIS A CA 1
ATOM 943 C C . HIS A 1 121 ? -5.815 -12.821 1.230 1.00 70.75 121 HIS A C 1
ATOM 945 O O . HIS A 1 121 ? -4.818 -12.221 0.841 1.00 70.75 121 HIS A O 1
ATOM 951 N N . GLU A 1 122 ? -7.054 -12.374 1.003 1.00 77.38 122 GLU A N 1
ATOM 952 C CA . GLU A 1 122 ? -7.390 -11.209 0.184 1.00 77.38 122 GLU A CA 1
ATOM 953 C C . GLU A 1 122 ? -8.511 -10.391 0.838 1.00 77.38 122 GLU A C 1
ATOM 955 O O . GLU A 1 122 ? -9.307 -10.899 1.63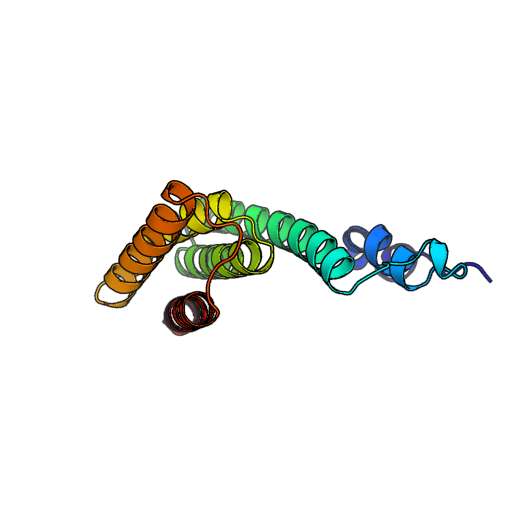6 1.00 77.38 122 GLU A O 1
ATOM 960 N N . LEU A 1 123 ? -8.558 -9.099 0.510 1.00 85.50 123 LEU A N 1
ATOM 961 C CA . LEU A 1 123 ? -9.610 -8.191 0.956 1.00 85.50 123 LEU A CA 1
ATOM 962 C C . LEU A 1 123 ? -10.662 -8.053 -0.148 1.00 85.50 123 LEU A C 1
ATOM 964 O O . LEU A 1 123 ? -10.287 -7.970 -1.314 1.00 85.50 123 LEU A O 1
ATOM 968 N N . PRO A 1 124 ? -11.959 -7.978 0.195 1.00 90.38 124 PRO A N 1
ATOM 969 C CA . PRO A 1 124 ? -12.984 -7.688 -0.796 1.00 90.38 124 PRO A CA 1
ATOM 970 C C . PRO A 1 124 ? -12.820 -6.264 -1.333 1.00 90.38 124 PRO A C 1
ATOM 972 O O . PRO A 1 124 ? -12.446 -5.355 -0.583 1.00 90.38 124 PRO A O 1
ATOM 975 N N . ASP A 1 125 ? -13.172 -6.068 -2.602 1.00 90.25 125 ASP A N 1
ATOM 976 C CA . ASP A 1 125 ? -13.057 -4.779 -3.297 1.00 90.25 125 ASP A CA 1
ATOM 977 C C . ASP A 1 125 ? -13.750 -3.641 -2.542 1.00 90.25 125 ASP A C 1
ATOM 979 O O . ASP A 1 125 ? -13.209 -2.542 -2.433 1.00 90.25 125 ASP A O 1
ATOM 983 N N . GLU A 1 126 ? -14.905 -3.920 -1.936 1.00 93.25 126 GLU A N 1
ATOM 984 C CA . GLU A 1 126 ? -15.661 -2.968 -1.114 1.00 93.25 126 GLU A CA 1
ATOM 985 C C . GLU A 1 126 ? -14.823 -2.395 0.041 1.00 93.25 126 GLU A C 1
ATOM 987 O O . GLU A 1 126 ? -14.907 -1.206 0.357 1.00 93.25 126 GLU A O 1
ATOM 992 N N . LEU A 1 127 ? -13.968 -3.217 0.661 1.00 93.94 127 LEU A N 1
ATOM 993 C CA . LEU A 1 127 ? -13.098 -2.762 1.743 1.00 93.94 127 LEU A CA 1
ATOM 994 C C . LEU A 1 127 ? -11.961 -1.884 1.216 1.00 93.94 127 LEU A C 1
ATOM 996 O O . LEU A 1 127 ? -11.589 -0.904 1.861 1.00 93.94 127 LEU A O 1
ATOM 1000 N N . VAL A 1 128 ? -11.414 -2.222 0.047 1.00 94.81 128 VAL A N 1
ATOM 1001 C CA . VAL A 1 128 ? -10.381 -1.413 -0.612 1.00 94.81 128 VAL A CA 1
ATOM 1002 C C . VAL A 1 128 ? -10.955 -0.052 -1.009 1.00 94.81 128 VAL A C 1
ATOM 1004 O O . VAL A 1 128 ? -10.347 0.969 -0.703 1.00 94.81 128 VAL A O 1
ATOM 1007 N N . GLN A 1 129 ? -12.158 -0.016 -1.585 1.00 95.62 129 GLN A N 1
ATOM 1008 C CA . GLN A 1 129 ? -12.866 1.226 -1.914 1.00 95.62 129 GLN A CA 1
ATOM 1009 C C . GLN A 1 129 ? -13.144 2.072 -0.667 1.00 95.62 129 GLN A C 1
ATOM 1011 O O . GLN A 1 129 ? -12.920 3.282 -0.672 1.00 95.62 129 GLN A O 1
ATOM 1016 N N . LYS A 1 130 ? -13.566 1.444 0.439 1.00 95.00 130 LYS A N 1
ATOM 1017 C CA . LYS A 1 130 ? -13.726 2.141 1.723 1.00 95.00 130 LYS A CA 1
ATOM 1018 C C . LYS A 1 130 ? -12.417 2.789 2.177 1.00 95.00 130 LYS A C 1
ATOM 1020 O O . LYS A 1 130 ? -12.423 3.948 2.586 1.00 95.00 130 LYS A O 1
ATOM 1025 N N . ALA A 1 131 ? -11.298 2.073 2.079 1.00 96.12 131 ALA A N 1
ATOM 1026 C CA . ALA A 1 131 ? -9.991 2.631 2.406 1.00 96.12 131 ALA A CA 1
ATOM 1027 C C . ALA A 1 131 ? -9.620 3.814 1.500 1.00 96.12 131 ALA A C 1
ATOM 1029 O O . ALA A 1 131 ? -9.104 4.812 1.995 1.00 96.12 131 ALA A O 1
ATOM 1030 N N . GLU A 1 132 ? -9.923 3.748 0.201 1.00 96.25 132 GLU A N 1
ATOM 1031 C CA . GLU A 1 132 ? -9.678 4.853 -0.735 1.00 96.25 132 GLU A CA 1
ATOM 1032 C C . GLU A 1 132 ? -10.449 6.118 -0.340 1.00 96.25 132 GLU A C 1
ATOM 1034 O O . GLU A 1 132 ? -9.873 7.207 -0.342 1.00 96.25 132 GLU A O 1
ATOM 1039 N N . VAL A 1 133 ? -11.712 5.980 0.082 1.00 95.88 133 VAL A N 1
ATOM 1040 C CA . VAL A 1 133 ? -12.519 7.104 0.586 1.00 95.88 133 VAL A CA 1
ATOM 1041 C C . VAL A 1 133 ? -11.901 7.711 1.847 1.00 95.88 133 VAL A C 1
ATOM 1043 O O . VAL A 1 133 ? -11.720 8.928 1.909 1.00 95.88 133 VAL A O 1
ATOM 1046 N N . VAL A 1 134 ? -11.533 6.885 2.833 1.00 94.69 134 VAL A N 1
ATOM 1047 C CA . VAL A 1 134 ? -10.921 7.358 4.089 1.00 94.69 134 VAL A CA 1
ATOM 1048 C C . VAL A 1 134 ? -9.607 8.087 3.812 1.00 94.69 134 VAL A C 1
ATOM 1050 O O . VAL A 1 134 ? -9.387 9.193 4.305 1.00 94.69 134 VAL A O 1
ATOM 1053 N N . VAL A 1 135 ? -8.741 7.503 2.983 1.00 94.56 135 VAL A N 1
ATOM 1054 C CA . VAL A 1 135 ? -7.452 8.103 2.622 1.00 94.56 135 VAL A CA 1
ATOM 1055 C C . VAL A 1 135 ? -7.649 9.408 1.860 1.00 94.56 135 VAL A C 1
ATOM 1057 O O . VAL A 1 135 ? -6.952 10.381 2.137 1.00 94.56 135 VAL A O 1
ATOM 1060 N N . HIS A 1 136 ? -8.621 9.483 0.951 1.00 94.19 136 HIS A N 1
ATOM 1061 C CA . HIS A 1 136 ? -8.939 10.727 0.259 1.00 94.19 136 HIS A CA 1
ATOM 1062 C C . HIS A 1 136 ? -9.384 11.827 1.234 1.00 94.19 136 HIS A C 1
ATOM 1064 O O . HIS A 1 136 ? -8.868 12.941 1.178 1.00 94.19 136 HIS A O 1
ATOM 1070 N N . GLN A 1 137 ? -10.272 11.511 2.180 1.00 91.00 137 GLN A N 1
ATOM 1071 C CA . GLN A 1 137 ? -10.721 12.468 3.197 1.00 91.00 137 GLN A CA 1
ATOM 1072 C C . GLN A 1 137 ? -9.586 12.963 4.099 1.00 91.00 137 GLN A C 1
ATOM 1074 O O . GLN A 1 137 ? -9.618 14.107 4.544 1.00 91.00 137 GLN A O 1
ATOM 1079 N N . VAL A 1 138 ? -8.578 12.126 4.359 1.00 88.44 138 VAL A N 1
ATOM 1080 C CA . VAL A 1 138 ? -7.370 12.529 5.091 1.00 88.44 138 VAL A CA 1
ATOM 1081 C C . VAL A 1 138 ? -6.516 13.517 4.287 1.00 88.44 138 VAL A C 1
ATOM 1083 O O . VAL A 1 138 ? -5.924 14.406 4.884 1.00 88.44 138 VAL A O 1
ATOM 1086 N N . ARG A 1 139 ? -6.464 13.394 2.953 1.00 85.50 139 ARG A N 1
ATOM 1087 C CA . ARG A 1 139 ? -5.638 14.251 2.075 1.00 85.50 139 ARG A CA 1
ATOM 1088 C C . ARG A 1 139 ? -6.217 15.629 1.785 1.00 85.50 139 ARG A C 1
ATOM 1090 O O . ARG A 1 139 ? -5.470 16.523 1.413 1.00 85.50 139 ARG A O 1
ATOM 1097 N N . VAL A 1 140 ? -7.540 15.757 1.822 1.00 83.44 140 VAL A N 1
ATOM 1098 C CA . VAL A 1 140 ? -8.249 16.985 1.416 1.00 83.44 140 VAL A CA 1
ATOM 1099 C C . VAL A 1 140 ? -8.492 17.928 2.608 1.00 83.44 140 VAL A C 1
ATOM 1101 O O . VAL A 1 140 ? -9.045 19.010 2.433 1.00 83.44 140 VAL A O 1
ATOM 1104 N N . ARG A 1 141 ? -8.080 17.534 3.817 1.00 65.00 141 ARG A N 1
ATOM 1105 C CA . ARG A 1 141 ? -8.162 18.349 5.037 1.00 65.00 141 ARG A CA 1
ATOM 1106 C C . ARG A 1 141 ? -6.956 19.259 5.196 1.00 65.00 141 ARG A C 1
ATOM 1108 O O . ARG A 1 141 ? -7.184 20.431 5.561 1.00 65.00 141 ARG A O 1
#